Protein AF-A0A8J4XCD4-F1 (afdb_monomer)

Mean predicted aligned error: 6.37 Å

Radius of gyration: 13.53 Å; Cα contacts (8 Å, |Δi|>4): 145; chains: 1; bounding box: 38×22×30 Å

Sequence (85 aa):
IKYSIPEERKEGYVVGNVAKDLGLDVSILANRGFRIVSGSKDAFFDVNRNTGVLYVSKRIDREEICDGSTICLVNLKIAIDDPLE

Solvent-accessible surface area (backbone atoms only — not comparable to full-atom values): 5217 Å² total; per-residue (Å²): 139,86,84,88,76,76,80,71,42,49,56,74,39,77,73,47,51,55,25,66,76,70,71,45,57,35,73,52,29,56,73,28,54,46,43,78,69,45,62,92,78,42,77,35,50,44,58,43,33,70,70,25,32,32,25,25,61,28,68,46,47,61,54,84,77,38,72,70,46,95,74,76,82,83,80,81,39,74,46,69,46,73,90,81,128

Nearest PDB structures (foldseek):
  4zps-assembly1_A  TM=8.772E-01  e=3.577E-08  Mus musculus
  4zi8-assembly1_A  TM=8.630E-01  e=3.577E-08  Mus musculus
  5szl-assembly1_B  TM=8.727E-01  e=1.216E-07  Mus musculus
  5dzx-assembly1_B  TM=9.194E-01  e=6.921E-07  Mus musculus
  7jgz-assembly1_A-2  TM=8.831E-01  e=8.954E-07  Mus musculus

Foldse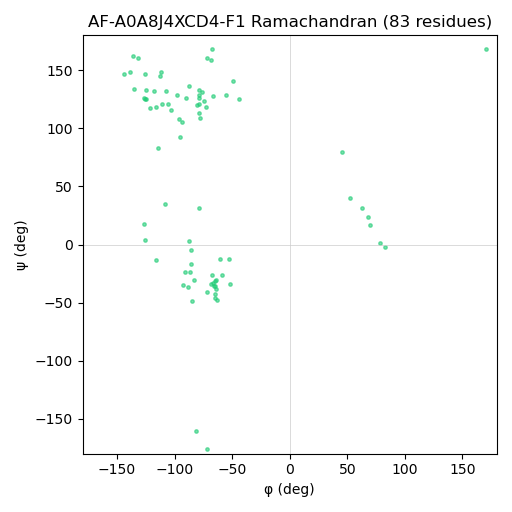ek 3Di:
DDWDDDAFDAAPAWGFQQCVVVVHDLVLLLVQPKFWDDDPLCCQWTADSNRSIITGHHHGDCCVQPVPDPDGDDDIDMDGHDPDD

Structure (mmCIF, N/CA/C/O backbone):
data_AF-A0A8J4XCD4-F1
#
_entry.id   AF-A0A8J4XCD4-F1
#
loop_
_atom_site.group_PDB
_atom_site.id
_atom_site.type_symbol
_atom_site.label_atom_id
_atom_site.label_alt_id
_atom_site.label_comp_id
_atom_site.label_asym_id
_atom_site.label_entity_id
_atom_site.label_seq_id
_atom_site.pdbx_PDB_ins_code
_atom_site.Cartn_x
_atom_site.Cartn_y
_atom_site.Cartn_z
_atom_site.occupancy
_atom_site.B_iso_or_equiv
_atom_site.auth_seq_id
_atom_site.auth_comp_id
_atom_site.auth_asym_id
_atom_site.auth_atom_id
_atom_site.pdbx_PDB_model_num
ATOM 1 N N . ILE A 1 1 ? -6.985 1.473 -9.937 1.00 83.19 1 ILE A N 1
ATOM 2 C CA . ILE A 1 1 ? -7.203 0.295 -9.061 1.00 83.19 1 ILE A CA 1
ATOM 3 C C . ILE A 1 1 ? -7.662 0.812 -7.702 1.00 83.19 1 ILE A C 1
ATOM 5 O O . ILE A 1 1 ? -7.218 1.890 -7.315 1.00 83.19 1 ILE A O 1
ATOM 9 N N . LYS A 1 2 ? -8.588 0.131 -7.023 1.00 87.25 2 LYS A N 1
ATOM 10 C CA . LYS A 1 2 ? -9.061 0.512 -5.684 1.00 87.25 2 LYS A CA 1
ATOM 11 C C . LYS A 1 2 ? -9.118 -0.739 -4.817 1.00 87.25 2 LYS A C 1
ATOM 13 O O . LYS A 1 2 ? -9.652 -1.747 -5.265 1.00 87.25 2 LYS A O 1
ATOM 18 N N . TYR A 1 3 ? -8.602 -0.641 -3.599 1.00 87.38 3 TYR A N 1
ATOM 19 C CA . TYR A 1 3 ? -8.716 -1.686 -2.588 1.00 87.38 3 TYR A CA 1
ATOM 20 C C . TYR A 1 3 ? -9.619 -1.200 -1.461 1.00 87.38 3 TYR A C 1
ATOM 22 O O . TYR A 1 3 ? -9.662 -0.007 -1.156 1.00 87.38 3 TYR A O 1
ATOM 30 N N . SER A 1 4 ? -10.332 -2.133 -0.844 1.00 86.44 4 SER A N 1
ATOM 31 C CA . SER A 1 4 ? -11.148 -1.873 0.334 1.00 86.44 4 SER A CA 1
ATOM 32 C C . SER A 1 4 ? -10.722 -2.835 1.424 1.00 86.44 4 SER A C 1
ATOM 34 O O . SER A 1 4 ? -10.701 -4.047 1.222 1.00 86.44 4 SER A O 1
ATOM 36 N N . ILE A 1 5 ? -10.365 -2.278 2.574 1.00 85.88 5 ILE A N 1
ATOM 37 C CA . ILE A 1 5 ? -10.001 -3.034 3.766 1.00 85.88 5 ILE A CA 1
ATOM 38 C C . ILE A 1 5 ? -10.873 -2.558 4.924 1.00 85.88 5 ILE A C 1
ATOM 40 O O . ILE A 1 5 ? -11.237 -1.380 4.952 1.00 85.88 5 ILE A O 1
ATOM 44 N N . PRO A 1 6 ? -11.227 -3.446 5.864 1.00 82.06 6 PRO A N 1
ATOM 45 C CA . PRO A 1 6 ? -11.875 -3.014 7.091 1.00 82.06 6 PRO A CA 1
ATOM 46 C C . PRO A 1 6 ? -10.886 -2.217 7.951 1.00 82.06 6 PRO A C 1
ATOM 48 O O . PRO A 1 6 ? -9.667 -2.340 7.794 1.00 82.06 6 PRO A O 1
ATOM 51 N N . GLU A 1 7 ? -11.421 -1.401 8.854 1.00 73.88 7 GLU A N 1
ATOM 52 C CA . GLU A 1 7 ? -10.632 -0.676 9.849 1.00 73.88 7 GLU A CA 1
ATOM 53 C C . GLU A 1 7 ? -9.983 -1.623 10.875 1.00 73.88 7 GLU A C 1
ATOM 55 O O . GLU A 1 7 ? -10.273 -2.821 10.913 1.00 73.88 7 GLU A O 1
ATOM 60 N N . GLU A 1 8 ? -9.053 -1.096 11.675 1.00 70.62 8 GLU A N 1
ATOM 61 C CA . GLU A 1 8 ? -8.380 -1.826 12.759 1.00 70.62 8 GLU A CA 1
ATOM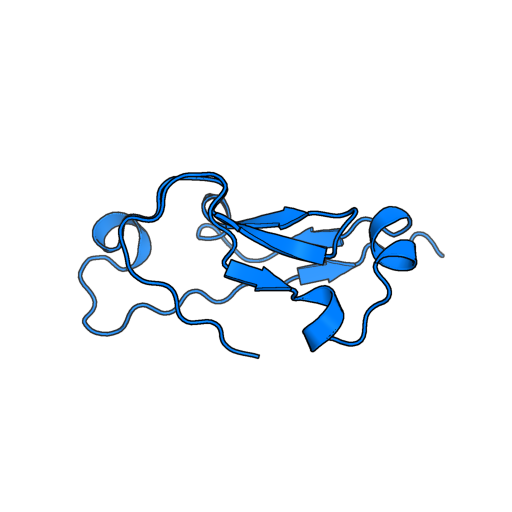 62 C C . GLU A 1 8 ? -7.526 -3.030 12.307 1.00 70.62 8 GLU A C 1
ATOM 64 O O . GLU A 1 8 ? -7.332 -4.027 13.010 1.00 70.62 8 GLU A O 1
ATOM 69 N N . ARG A 1 9 ? -6.948 -2.943 11.105 1.00 81.50 9 ARG A N 1
ATOM 70 C CA . ARG A 1 9 ? -5.958 -3.926 10.660 1.00 81.50 9 ARG A CA 1
ATOM 71 C C . ARG A 1 9 ? -4.613 -3.688 11.336 1.00 81.50 9 ARG A C 1
ATOM 73 O O . ARG A 1 9 ? -4.091 -2.572 11.376 1.00 81.50 9 ARG A O 1
ATOM 80 N N . LYS A 1 10 ? -4.063 -4.781 11.868 1.00 83.12 10 LYS A N 1
ATOM 81 C CA . LYS A 1 10 ? -2.730 -4.819 12.468 1.00 83.12 10 LYS A CA 1
ATOM 82 C C . LYS A 1 10 ? -1.652 -4.728 11.390 1.00 83.12 10 LYS A C 1
ATOM 84 O O . LYS A 1 10 ? -1.897 -5.022 10.218 1.00 83.12 10 LYS A O 1
ATOM 89 N N . GLU A 1 11 ? -0.459 -4.348 11.827 1.00 87.56 11 GLU A N 1
ATOM 90 C CA . GLU A 1 11 ? 0.761 -4.450 11.0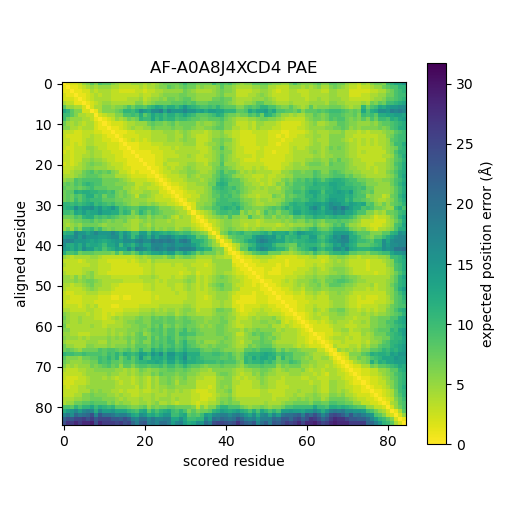31 1.00 87.56 11 GLU A CA 1
ATOM 91 C C . GLU A 1 11 ? 0.917 -5.852 10.412 1.00 87.56 11 GLU A C 1
ATOM 93 O O . GLU A 1 11 ? 0.554 -6.867 11.010 1.00 87.56 11 GLU A O 1
ATOM 98 N N . GLY A 1 12 ? 1.393 -5.896 9.171 1.00 86.44 12 GLY A N 1
ATOM 99 C CA . GLY A 1 12 ? 1.523 -7.108 8.364 1.00 86.44 12 GLY A CA 1
ATOM 100 C C . GLY A 1 12 ? 0.248 -7.549 7.638 1.00 86.44 12 GLY A C 1
ATOM 101 O O . GLY A 1 12 ? 0.292 -8.530 6.896 1.00 86.44 12 GLY A O 1
ATOM 102 N N . TYR A 1 13 ? -0.888 -6.859 7.797 1.00 90.19 13 TYR A N 1
ATOM 103 C CA . TYR A 1 13 ? -2.107 -7.222 7.069 1.00 90.19 13 TYR A CA 1
ATOM 104 C C . TYR A 1 13 ? -1.961 -6.988 5.561 1.00 90.19 13 TYR A C 1
ATOM 106 O O . TYR A 1 13 ? -1.634 -5.887 5.122 1.00 90.19 13 TYR A O 1
ATOM 114 N N . VAL A 1 14 ? -2.262 -8.009 4.760 1.00 90.56 14 VAL A N 1
ATOM 115 C CA . VAL A 1 14 ? -2.184 -7.941 3.297 1.00 90.56 14 VAL A CA 1
ATOM 116 C C . VAL A 1 14 ? -3.409 -7.226 2.730 1.00 90.56 14 VAL A C 1
ATOM 118 O O . VAL A 1 14 ? -4.540 -7.679 2.902 1.00 90.56 14 VAL A O 1
ATOM 121 N N . VAL A 1 15 ? -3.175 -6.125 2.017 1.00 90.56 15 VAL A N 1
ATOM 122 C CA . VAL A 1 15 ? -4.218 -5.345 1.335 1.00 90.56 15 VAL A CA 1
ATOM 123 C C . VAL A 1 15 ? -4.517 -5.937 -0.040 1.00 90.56 15 VAL A C 1
ATOM 125 O O . VAL A 1 15 ? -5.678 -6.151 -0.381 1.00 90.56 15 VAL A O 1
ATOM 128 N N . GLY A 1 16 ? -3.475 -6.213 -0.830 1.00 90.88 16 GLY A N 1
ATOM 129 C CA . GLY A 1 16 ? -3.616 -6.717 -2.197 1.00 90.88 16 GLY A CA 1
ATOM 130 C C . GLY A 1 16 ? -2.302 -6.729 -2.976 1.00 90.88 16 GLY A C 1
ATOM 131 O O . GLY A 1 16 ? -1.303 -6.165 -2.534 1.00 90.88 16 GLY A O 1
ATOM 132 N N . ASN A 1 17 ? -2.285 -7.383 -4.140 1.00 90.50 17 ASN A N 1
ATOM 133 C CA . ASN A 1 17 ? -1.096 -7.452 -4.993 1.00 90.50 17 ASN A CA 1
ATOM 134 C C . ASN A 1 17 ? -1.130 -6.364 -6.073 1.00 90.50 17 ASN A C 1
ATOM 136 O O . ASN A 1 17 ? -1.653 -6.571 -7.166 1.00 90.50 17 ASN A O 1
ATOM 140 N N . VAL A 1 18 ? -0.525 -5.217 -5.763 1.00 88.62 18 VAL A N 1
ATOM 141 C CA . VAL A 1 18 ? -0.485 -4.067 -6.673 1.00 88.62 18 VAL A CA 1
ATOM 142 C C . VAL A 1 18 ? 0.334 -4.341 -7.929 1.00 88.62 18 VAL A C 1
ATOM 144 O O . VAL A 1 18 ? -0.022 -3.845 -8.991 1.00 88.62 18 VAL A O 1
ATOM 147 N N . ALA A 1 19 ? 1.396 -5.145 -7.842 1.00 86.62 19 ALA A N 1
ATOM 148 C CA . ALA A 1 19 ? 2.217 -5.471 -9.005 1.00 86.62 19 ALA A CA 1
ATOM 149 C C . ALA A 1 19 ? 1.420 -6.239 -10.053 1.00 86.62 19 ALA A C 1
ATOM 151 O O . ALA A 1 19 ? 1.402 -5.863 -11.220 1.00 86.62 19 ALA A O 1
ATOM 152 N N . LYS A 1 20 ? 0.688 -7.265 -9.614 1.00 88.12 20 LYS A N 1
ATOM 153 C CA . LYS A 1 20 ? -0.144 -8.082 -10.492 1.00 88.12 20 LYS A CA 1
ATOM 154 C C . LYS A 1 20 ? -1.284 -7.273 -11.108 1.00 88.12 20 LYS A C 1
ATOM 156 O O . LYS A 1 20 ? -1.528 -7.404 -12.302 1.00 88.12 20 LYS A O 1
ATOM 161 N N . ASP A 1 21 ? -1.945 -6.424 -10.322 1.00 88.69 21 ASP A N 1
ATOM 162 C CA . ASP A 1 21 ? -3.007 -5.535 -10.815 1.00 88.69 21 ASP A CA 1
ATOM 163 C C . ASP A 1 21 ? -2.490 -4.488 -11.820 1.00 88.69 21 ASP A C 1
ATOM 165 O O . ASP A 1 21 ? -3.215 -4.091 -12.730 1.00 88.69 21 ASP A O 1
ATOM 169 N N . LEU A 1 22 ? -1.235 -4.047 -11.676 1.00 84.19 22 LEU A N 1
ATOM 170 C CA . LEU A 1 22 ? -0.564 -3.135 -12.609 1.00 84.19 22 LEU A CA 1
ATOM 171 C C . LEU A 1 22 ? 0.102 -3.856 -13.795 1.00 84.19 22 LEU A C 1
ATOM 173 O O . LEU A 1 22 ? 0.621 -3.188 -14.686 1.00 84.19 22 LEU A O 1
ATOM 177 N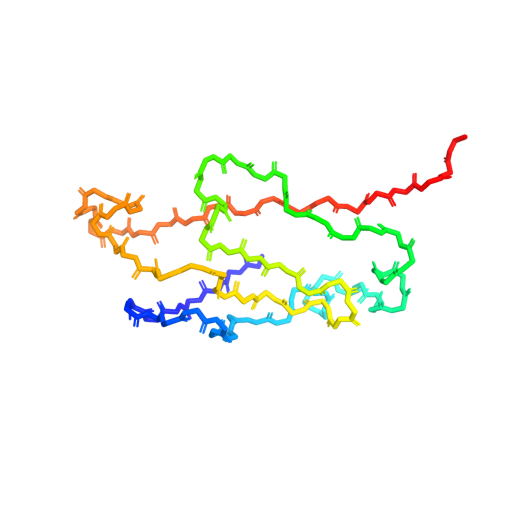 N . GLY A 1 23 ? 0.107 -5.193 -13.818 1.00 85.69 23 GLY A N 1
ATOM 178 C CA . GLY A 1 23 ? 0.803 -5.986 -14.837 1.00 85.69 23 GLY A CA 1
ATOM 179 C C . GLY A 1 23 ? 2.332 -5.892 -14.761 1.00 85.69 23 GLY A C 1
ATOM 180 O O . GLY A 1 23 ? 3.012 -6.102 -15.761 1.00 85.69 23 GLY A O 1
ATOM 181 N N . LEU A 1 24 ? 2.873 -5.549 -13.592 1.00 83.56 24 LEU A N 1
ATOM 182 C CA . LEU A 1 24 ? 4.305 -5.454 -13.331 1.00 83.56 24 LEU A CA 1
ATOM 183 C C . LEU A 1 24 ? 4.854 -6.810 -12.895 1.00 83.56 24 LEU A C 1
ATOM 185 O O . LEU A 1 24 ? 4.274 -7.489 -12.044 1.00 83.56 24 LEU A O 1
ATOM 189 N N . ASP A 1 25 ? 6.012 -7.174 -13.436 1.00 84.69 25 ASP A N 1
ATOM 190 C CA . ASP A 1 25 ? 6.702 -8.386 -13.020 1.00 84.69 25 ASP A CA 1
ATOM 191 C C . ASP A 1 25 ? 7.434 -8.150 -11.694 1.00 84.69 25 ASP A C 1
ATOM 193 O O . ASP A 1 25 ? 8.239 -7.224 -11.561 1.00 84.69 25 ASP A O 1
ATOM 197 N N . VAL A 1 26 ? 7.172 -9.000 -10.702 1.00 83.50 26 VAL A N 1
ATOM 198 C CA . VAL A 1 26 ? 7.797 -8.908 -9.372 1.00 83.50 26 VAL A CA 1
ATOM 199 C C . VAL A 1 26 ? 9.322 -9.005 -9.441 1.00 83.50 26 VAL A C 1
ATOM 201 O O . VAL A 1 26 ? 10.013 -8.415 -8.612 1.00 83.50 26 VAL A O 1
ATOM 204 N N . SER A 1 27 ? 9.860 -9.667 -10.469 1.00 81.25 27 SER A N 1
ATOM 205 C CA . SER A 1 27 ? 11.302 -9.749 -10.718 1.00 81.25 27 SER A CA 1
ATOM 206 C C . SER A 1 27 ? 11.888 -8.383 -11.073 1.00 81.25 27 SER A C 1
ATOM 208 O O . SER A 1 27 ? 13.002 -8.053 -10.667 1.00 81.25 27 SER A O 1
ATOM 210 N N . ILE A 1 28 ? 11.123 -7.558 -11.795 1.00 76.88 28 ILE A N 1
ATOM 211 C CA . ILE A 1 28 ? 11.506 -6.183 -12.131 1.00 76.88 28 ILE A CA 1
ATOM 212 C C . ILE A 1 28 ? 11.425 -5.314 -10.876 1.00 76.88 28 ILE A C 1
ATOM 214 O O . ILE A 1 28 ? 12.330 -4.523 -10.635 1.00 76.88 28 ILE A O 1
ATOM 218 N N . LEU A 1 29 ? 10.401 -5.498 -10.039 1.00 78.75 29 LEU A N 1
ATOM 219 C CA . LEU A 1 29 ? 10.236 -4.744 -8.790 1.00 78.75 29 LEU A CA 1
ATOM 220 C C . LEU A 1 29 ? 11.351 -4.996 -7.777 1.00 78.75 29 LEU A C 1
ATOM 222 O O . LEU A 1 29 ? 11.802 -4.062 -7.110 1.00 78.75 29 LEU A O 1
ATOM 226 N N . ALA A 1 30 ? 11.813 -6.244 -7.699 1.00 76.81 30 ALA A N 1
ATOM 227 C CA . ALA A 1 30 ? 12.929 -6.628 -6.851 1.00 76.81 30 ALA A CA 1
ATOM 228 C C . ALA A 1 30 ? 14.240 -5.955 -7.290 1.00 76.81 30 ALA A C 1
ATOM 230 O O . ALA A 1 30 ? 15.086 -5.666 -6.447 1.00 76.81 30 ALA A O 1
ATOM 231 N N . ASN A 1 31 ? 14.394 -5.683 -8.591 1.00 76.56 31 ASN A N 1
ATOM 232 C CA . ASN A 1 31 ? 15.607 -5.104 -9.167 1.00 76.56 31 ASN A CA 1
ATOM 233 C C . ASN A 1 31 ? 15.561 -3.563 -9.265 1.00 76.56 31 ASN A C 1
ATOM 235 O O . ASN A 1 31 ? 16.573 -2.899 -9.078 1.00 76.56 31 ASN A O 1
ATOM 239 N N . ARG A 1 32 ? 14.384 -2.985 -9.535 1.00 72.88 32 ARG A N 1
ATOM 240 C CA . ARG A 1 32 ? 14.163 -1.559 -9.854 1.00 72.88 32 ARG A CA 1
ATOM 241 C C . ARG A 1 32 ? 13.470 -0.779 -8.729 1.00 72.88 32 ARG A C 1
ATOM 243 O O . ARG A 1 32 ? 12.627 0.070 -8.971 1.00 72.88 32 ARG A O 1
ATOM 250 N N . GLY A 1 33 ? 13.764 -1.116 -7.473 1.00 71.88 33 GLY A N 1
ATOM 251 C CA . GLY A 1 33 ? 13.350 -0.335 -6.298 1.00 71.88 33 GLY A CA 1
ATOM 252 C C . GLY A 1 33 ? 11.887 0.138 -6.298 1.00 71.88 33 GLY A C 1
ATOM 253 O O . GLY A 1 33 ? 11.602 1.303 -6.562 1.00 71.88 33 GLY A O 1
ATOM 254 N N . PHE A 1 34 ? 10.944 -0.739 -5.949 1.00 80.81 34 PHE A N 1
ATOM 255 C CA . PHE A 1 34 ? 9.538 -0.345 -5.793 1.00 80.81 34 PHE A CA 1
ATOM 256 C C . PHE A 1 34 ? 9.326 0.447 -4.493 1.00 80.81 34 PHE A C 1
ATOM 258 O O . PHE A 1 34 ? 9.657 -0.037 -3.403 1.00 80.81 34 PHE A O 1
ATOM 265 N N . ARG A 1 35 ? 8.795 1.671 -4.576 1.00 79.38 35 ARG A N 1
ATOM 266 C CA . ARG A 1 35 ? 8.536 2.504 -3.390 1.00 79.38 35 ARG A CA 1
ATOM 267 C C . ARG A 1 35 ? 7.267 3.329 -3.511 1.00 79.38 35 ARG A C 1
ATOM 269 O O . ARG A 1 35 ? 6.908 3.809 -4.584 1.00 79.38 35 ARG A O 1
ATOM 276 N N . ILE A 1 36 ? 6.614 3.536 -2.378 1.00 83.06 36 ILE A N 1
ATOM 277 C CA . ILE A 1 36 ? 5.499 4.472 -2.265 1.00 83.06 36 ILE A CA 1
ATOM 278 C C . ILE A 1 36 ? 6.085 5.890 -2.156 1.00 83.06 36 ILE A C 1
ATOM 280 O O . ILE A 1 36 ? 7.060 6.116 -1.442 1.00 83.06 36 ILE A O 1
ATOM 284 N N . VAL A 1 37 ? 5.531 6.820 -2.932 1.00 79.88 37 VAL A N 1
ATOM 285 C CA . VAL A 1 37 ? 5.946 8.232 -3.041 1.00 79.88 37 VAL A CA 1
ATOM 286 C C . VAL A 1 37 ? 4.776 9.198 -2.819 1.00 79.88 37 VAL A C 1
ATOM 288 O O . VAL A 1 37 ? 4.819 10.346 -3.263 1.00 79.88 37 VAL A O 1
ATOM 291 N N . SER A 1 38 ? 3.679 8.734 -2.222 1.00 69.00 38 SER A N 1
ATOM 292 C CA . SER A 1 38 ? 2.586 9.630 -1.838 1.00 69.00 38 SER A CA 1
ATOM 293 C C . SER A 1 38 ? 3.001 10.497 -0.623 1.00 69.00 38 SER A C 1
ATOM 295 O O . SER A 1 38 ? 4.155 10.535 -0.196 1.00 69.00 38 SER A O 1
ATOM 297 N N . GLY A 1 39 ? 2.067 11.297 -0.111 1.00 64.12 39 GLY A N 1
ATOM 298 C CA . GLY A 1 39 ? 2.302 12.180 1.033 1.00 64.12 39 GLY A CA 1
ATOM 299 C C . GLY A 1 39 ? 2.204 11.493 2.403 1.00 64.12 39 GLY A C 1
ATOM 300 O O . GLY A 1 39 ? 2.205 10.280 2.552 1.00 64.12 39 GLY A O 1
ATOM 301 N N . SER A 1 40 ? 2.011 12.303 3.441 1.00 58.47 40 SER A N 1
ATOM 302 C CA . SER A 1 40 ? 2.051 11.956 4.873 1.00 58.47 40 SER A CA 1
ATOM 303 C C . SER A 1 40 ? 1.166 10.785 5.349 1.00 58.47 40 SER A C 1
ATOM 305 O O . SER A 1 40 ? 1.336 10.327 6.4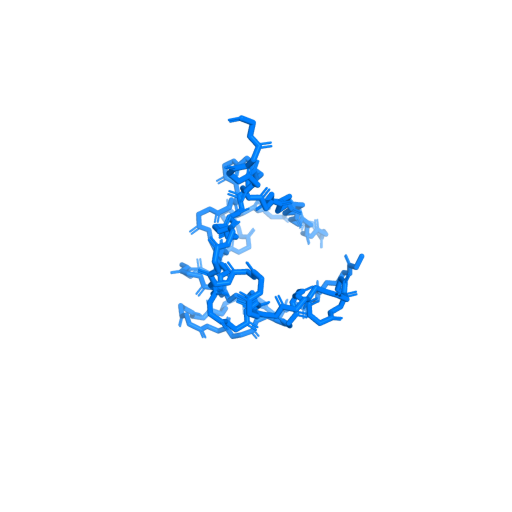74 1.00 58.47 40 SER A O 1
ATOM 307 N N . LYS A 1 41 ? 0.225 10.293 4.529 1.00 62.72 41 LYS A N 1
ATOM 308 C CA . LYS A 1 41 ? -0.658 9.149 4.843 1.00 62.72 41 LYS A CA 1
ATOM 309 C C . LYS A 1 41 ? -0.053 7.789 4.465 1.00 62.72 41 LYS A C 1
ATOM 311 O O . LYS A 1 41 ? -0.698 6.760 4.649 1.00 62.72 41 LYS A O 1
ATOM 316 N N . ASP A 1 42 ? 1.178 7.778 3.969 1.00 64.38 42 ASP A N 1
ATOM 317 C CA . ASP A 1 42 ? 1.852 6.567 3.500 1.00 64.38 42 ASP A CA 1
ATOM 318 C C . ASP A 1 42 ? 2.563 5.787 4.590 1.00 64.38 42 ASP A C 1
ATOM 320 O O . ASP A 1 42 ? 2.828 4.611 4.406 1.00 64.38 42 ASP A O 1
ATOM 324 N N . ALA A 1 43 ? 2.829 6.384 5.754 1.00 71.81 43 ALA A N 1
ATOM 325 C CA . ALA A 1 43 ? 3.491 5.677 6.855 1.00 71.81 43 ALA A CA 1
ATOM 326 C C . ALA A 1 43 ? 2.694 4.453 7.364 1.00 71.81 43 ALA A C 1
ATOM 328 O O . ALA A 1 43 ? 3.204 3.643 8.136 1.00 71.81 43 ALA A O 1
ATOM 329 N N . PHE A 1 44 ? 1.432 4.330 6.951 1.00 83.19 44 PHE A N 1
ATOM 330 C CA . PHE A 1 44 ? 0.534 3.243 7.316 1.00 83.19 44 PHE A CA 1
ATOM 331 C C . PHE A 1 44 ? 0.580 2.058 6.350 1.00 83.19 44 PHE A C 1
ATOM 333 O O . PHE A 1 44 ? 0.266 0.933 6.745 1.00 83.19 44 PHE A O 1
ATOM 340 N N . PHE A 1 45 ? 0.989 2.285 5.102 1.00 87.44 45 PHE A N 1
ATOM 341 C CA . PHE A 1 45 ? 0.975 1.285 4.041 1.00 87.44 45 PHE A CA 1
ATOM 342 C C . PHE A 1 45 ? 2.366 1.152 3.447 1.00 87.44 45 PHE A C 1
ATOM 344 O O . PHE A 1 45 ? 2.987 2.145 3.098 1.00 87.44 45 PHE A O 1
ATOM 351 N N . ASP A 1 46 ? 2.832 -0.076 3.278 1.00 87.88 46 ASP A N 1
ATOM 352 C CA . ASP A 1 46 ? 4.104 -0.346 2.619 1.00 87.88 46 ASP A CA 1
ATOM 353 C C . ASP A 1 46 ? 3.921 -1.449 1.580 1.00 87.88 46 ASP A C 1
ATOM 355 O O . ASP A 1 46 ? 2.919 -2.172 1.567 1.00 87.88 46 ASP A O 1
ATOM 359 N N . VAL A 1 47 ? 4.856 -1.532 0.645 1.00 87.88 47 VAL A N 1
ATOM 360 C CA . VAL A 1 47 ? 4.784 -2.453 -0.474 1.00 87.88 47 VAL A CA 1
ATOM 361 C C . VAL A 1 47 ? 6.025 -3.318 -0.523 1.00 87.88 47 VAL A C 1
ATOM 363 O O . VAL A 1 47 ? 7.163 -2.856 -0.587 1.00 87.88 47 VAL A O 1
ATOM 366 N N . ASN A 1 48 ? 5.799 -4.624 -0.528 1.00 88.0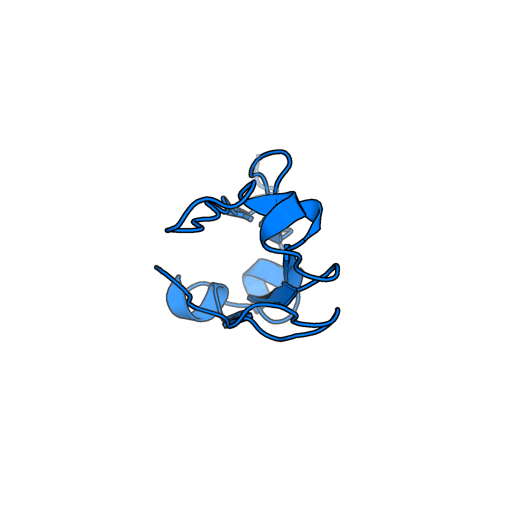0 48 ASN A N 1
ATOM 367 C CA . ASN A 1 48 ? 6.882 -5.580 -0.544 1.00 88.00 48 ASN A CA 1
ATOM 368 C C . ASN A 1 48 ? 7.540 -5.579 -1.930 1.00 88.00 48 ASN A C 1
ATOM 370 O O . ASN A 1 48 ? 6.905 -5.917 -2.927 1.00 88.00 48 ASN A O 1
ATOM 374 N N . ARG A 1 49 ? 8.824 -5.226 -1.996 1.00 84.75 49 ARG A N 1
ATOM 375 C CA . ARG A 1 49 ? 9.581 -5.129 -3.256 1.00 84.75 49 ARG A CA 1
ATOM 376 C C . ARG A 1 49 ? 9.805 -6.476 -3.938 1.00 84.75 49 ARG A C 1
ATOM 378 O O . ARG A 1 49 ? 9.952 -6.520 -5.151 1.00 84.75 49 ARG A O 1
ATOM 385 N N . ASN A 1 50 ? 9.815 -7.566 -3.174 1.00 84.56 50 ASN A N 1
ATOM 386 C CA . ASN A 1 50 ? 10.045 -8.912 -3.695 1.00 84.56 50 ASN A CA 1
ATOM 387 C C . ASN A 1 50 ? 8.773 -9.540 -4.268 1.00 84.56 50 ASN A C 1
ATOM 389 O O . ASN A 1 50 ? 8.857 -10.363 -5.173 1.00 84.56 50 ASN A O 1
ATOM 393 N N . THR A 1 51 ? 7.602 -9.191 -3.728 1.00 85.62 51 THR A N 1
ATOM 394 C CA . THR A 1 51 ? 6.323 -9.821 -4.106 1.00 85.62 51 THR A CA 1
ATOM 395 C C . THR A 1 51 ? 5.332 -8.865 -4.760 1.00 85.62 51 THR A C 1
ATOM 397 O O . THR A 1 51 ? 4.332 -9.314 -5.321 1.00 85.62 51 THR A O 1
ATOM 400 N N . GLY A 1 52 ? 5.572 -7.555 -4.680 1.00 87.62 52 GLY A N 1
ATOM 401 C CA . GLY A 1 52 ? 4.654 -6.537 -5.178 1.00 87.62 52 GLY A CA 1
ATOM 402 C C . GLY A 1 52 ? 3.361 -6.414 -4.371 1.00 87.62 52 GLY A C 1
ATOM 403 O O . GLY A 1 52 ? 2.372 -5.876 -4.867 1.00 87.62 52 GLY A O 1
ATOM 404 N N . VAL A 1 53 ? 3.335 -6.959 -3.152 1.00 90.56 53 VAL A N 1
ATOM 405 C CA . VAL A 1 53 ? 2.152 -6.978 -2.288 1.00 90.56 53 VAL A CA 1
ATOM 406 C C . VAL A 1 53 ? 2.123 -5.734 -1.412 1.00 90.56 53 VAL A C 1
ATOM 408 O O . VAL A 1 53 ? 3.079 -5.462 -0.689 1.00 90.56 53 VAL A O 1
ATOM 411 N N . LEU A 1 54 ? 1.009 -5.007 -1.456 1.00 90.25 54 LEU A N 1
ATOM 412 C CA . LEU A 1 54 ? 0.701 -3.909 -0.550 1.00 90.25 54 LEU A CA 1
ATOM 413 C C . LEU A 1 54 ? 0.207 -4.483 0.779 1.00 90.25 54 LEU A C 1
ATOM 415 O O . LEU A 1 54 ? -0.717 -5.305 0.811 1.00 90.25 54 LEU A O 1
ATOM 419 N N . TYR A 1 55 ? 0.803 -4.031 1.871 1.00 90.75 55 TYR A N 1
ATOM 420 C CA . TYR A 1 55 ? 0.454 -4.436 3.221 1.00 90.75 55 TYR A CA 1
ATOM 421 C C . TYR A 1 55 ? 0.404 -3.235 4.164 1.00 90.75 55 TYR A C 1
ATOM 423 O O . TYR A 1 55 ? 0.908 -2.149 3.886 1.00 90.75 55 TYR A O 1
ATOM 431 N N . VAL A 1 56 ? -0.252 -3.435 5.297 1.00 90.25 56 VAL A N 1
ATOM 432 C CA . VAL A 1 56 ? -0.330 -2.463 6.381 1.00 90.25 56 VAL A CA 1
ATOM 433 C C . VAL A 1 56 ? 0.980 -2.516 7.160 1.00 90.25 56 VAL A C 1
ATOM 435 O O . VAL A 1 56 ? 1.268 -3.527 7.794 1.00 90.25 56 VAL A O 1
ATOM 438 N N . SER A 1 57 ? 1.785 -1.457 7.123 1.00 88.19 57 SER A N 1
ATOM 439 C CA . SER A 1 57 ? 3.047 -1.405 7.877 1.00 88.19 57 SER A CA 1
ATOM 440 C C . SER A 1 57 ? 2.864 -0.897 9.302 1.00 88.19 57 SER A C 1
ATOM 442 O O . SER A 1 57 ? 3.676 -1.201 10.170 1.00 88.19 57 SER A O 1
ATOM 444 N N . LYS A 1 58 ? 1.804 -0.130 9.555 1.00 86.12 58 LYS A N 1
ATOM 445 C CA . LYS A 1 58 ? 1.475 0.418 10.872 1.00 86.12 58 LYS A CA 1
ATOM 446 C C . LYS A 1 58 ? -0.025 0.305 11.088 1.00 86.12 58 LYS A C 1
ATOM 448 O O . LYS A 1 58 ? -0.778 0.395 10.125 1.00 86.12 58 LYS A O 1
ATOM 453 N N . ARG A 1 59 ? -0.455 0.116 12.339 1.00 84.88 59 ARG A N 1
ATOM 454 C CA . ARG A 1 59 ? -1.878 0.026 12.706 1.00 84.88 59 ARG A CA 1
ATOM 455 C C . ARG A 1 59 ? -2.700 1.108 11.996 1.00 84.88 59 ARG A C 1
ATOM 457 O O . ARG A 1 59 ? -2.389 2.290 12.116 1.00 84.88 59 ARG A O 1
ATOM 464 N N . ILE A 1 60 ? -3.743 0.675 11.289 1.00 84.62 60 ILE A N 1
ATOM 465 C CA . ILE A 1 60 ? -4.699 1.577 10.643 1.00 84.62 60 ILE A CA 1
ATOM 466 C C . ILE A 1 60 ? -5.688 2.062 11.690 1.00 84.62 60 ILE A C 1
ATOM 468 O O . ILE A 1 60 ? -6.423 1.255 12.263 1.00 84.62 60 ILE A O 1
ATOM 472 N N . ASP A 1 61 ? -5.724 3.372 11.877 1.00 83.19 61 ASP A N 1
ATOM 473 C CA . ASP A 1 61 ? -6.701 4.050 12.711 1.00 83.19 61 ASP A CA 1
ATOM 474 C C . ASP A 1 61 ? -7.464 5.067 11.852 1.00 83.19 61 ASP A C 1
ATOM 476 O O . ASP A 1 61 ? -6.874 5.950 11.222 1.00 83.19 61 ASP A O 1
ATOM 480 N N . ARG A 1 62 ? -8.780 4.870 11.711 1.00 83.00 62 ARG A N 1
ATOM 481 C CA . ARG A 1 62 ? -9.606 5.676 10.800 1.00 83.00 62 ARG A CA 1
ATOM 482 C C . ARG A 1 62 ? -9.722 7.114 11.300 1.00 83.00 62 ARG A C 1
ATOM 484 O O . ARG A 1 62 ? -9.775 8.025 10.469 1.00 83.00 62 ARG A O 1
ATOM 491 N N . GLU A 1 63 ? -9.752 7.318 12.612 1.00 83.38 63 GLU A N 1
ATOM 492 C CA . GLU A 1 63 ? -9.733 8.651 13.206 1.00 83.38 63 GLU A CA 1
ATOM 493 C C . GLU A 1 63 ? -8.409 9.357 12.909 1.00 83.38 63 GLU A C 1
ATOM 495 O O . GLU A 1 63 ? -8.443 10.476 12.404 1.00 83.38 63 GLU A O 1
ATOM 500 N N . GLU A 1 64 ? -7.264 8.687 13.068 1.00 79.88 64 GLU A N 1
ATOM 501 C CA . GLU A 1 64 ? -5.949 9.287 12.767 1.00 79.88 64 GLU A CA 1
ATOM 502 C C . GLU A 1 64 ? -5.767 9.622 11.270 1.00 79.88 64 GLU A C 1
ATOM 504 O O . GLU A 1 64 ? -5.151 10.627 10.913 1.00 79.88 64 GLU A O 1
ATOM 509 N N . ILE A 1 65 ? -6.311 8.805 10.360 1.00 81.31 65 ILE A N 1
ATOM 510 C CA . ILE A 1 65 ? -6.091 8.963 8.908 1.00 81.31 65 ILE A CA 1
ATOM 511 C C . ILE A 1 65 ? -7.115 9.899 8.254 1.00 81.31 65 ILE A C 1
ATOM 513 O O . ILE A 1 65 ? -6.795 10.607 7.288 1.00 81.31 65 ILE A O 1
ATOM 517 N N . CYS A 1 66 ? -8.365 9.857 8.707 1.00 82.94 66 CYS A N 1
ATOM 518 C CA . CYS A 1 66 ? -9.505 10.484 8.037 1.00 82.94 66 CYS A CA 1
ATOM 519 C C . CYS A 1 66 ? -10.304 11.440 8.929 1.00 82.94 66 CYS A C 1
ATOM 521 O O . CYS A 1 66 ? -11.304 11.980 8.451 1.00 82.94 66 CYS A O 1
ATOM 523 N N . ASP A 1 67 ? -9.870 11.674 10.171 1.00 82.06 67 ASP A N 1
ATOM 524 C CA . ASP A 1 67 ? -10.427 12.677 11.090 1.00 82.06 67 ASP A CA 1
ATOM 525 C C . ASP A 1 67 ? -11.956 12.543 11.250 1.00 82.06 67 ASP A C 1
ATOM 527 O O . ASP A 1 67 ? -12.721 13.498 11.192 1.00 82.06 67 ASP A O 1
ATOM 531 N N . GLY A 1 68 ? -12.443 11.298 11.325 1.00 77.19 68 GLY A N 1
ATOM 532 C CA . GLY A 1 68 ? -13.873 10.994 11.466 1.00 77.19 68 GLY A CA 1
ATOM 533 C C . GLY A 1 68 ? -14.720 11.097 10.185 1.00 77.19 68 GLY A C 1
ATOM 534 O O . GLY A 1 68 ? -15.919 10.811 10.229 1.00 77.19 68 GLY A O 1
ATOM 535 N N . SER A 1 69 ? -14.133 11.419 9.027 1.00 81.88 69 SER A N 1
ATOM 536 C CA . SER A 1 69 ? -14.852 11.556 7.744 1.00 81.88 69 SER A CA 1
ATOM 537 C C . SER A 1 69 ? -15.648 10.306 7.361 1.00 81.88 69 SER A C 1
ATOM 539 O O . SER A 1 69 ? -15.084 9.214 7.281 1.00 81.88 69 SER A O 1
ATOM 541 N N . THR A 1 70 ? -16.939 10.448 7.029 1.00 80.69 70 THR A N 1
ATOM 542 C CA . THR A 1 70 ? -17.853 9.338 6.667 1.00 80.69 70 THR A CA 1
ATOM 543 C C . THR A 1 70 ? -17.293 8.423 5.574 1.00 80.69 70 THR A C 1
ATOM 545 O O . THR A 1 70 ? -17.498 7.214 5.618 1.00 80.69 70 THR A O 1
ATOM 548 N N . ILE A 1 71 ? -16.535 8.985 4.628 1.00 81.62 71 ILE A N 1
ATOM 549 C CA . ILE A 1 71 ? -15.827 8.245 3.584 1.00 81.62 71 ILE A CA 1
ATOM 550 C C . ILE A 1 71 ? -14.325 8.464 3.777 1.00 81.62 71 ILE A C 1
ATOM 552 O O . ILE A 1 71 ? -13.845 9.592 3.683 1.00 81.62 71 ILE A O 1
ATOM 556 N N . CYS A 1 72 ? -13.584 7.381 4.023 1.00 83.75 72 CYS A N 1
ATOM 557 C CA . CYS A 1 72 ? -12.134 7.419 4.186 1.00 83.75 72 CYS A CA 1
ATOM 558 C C . CYS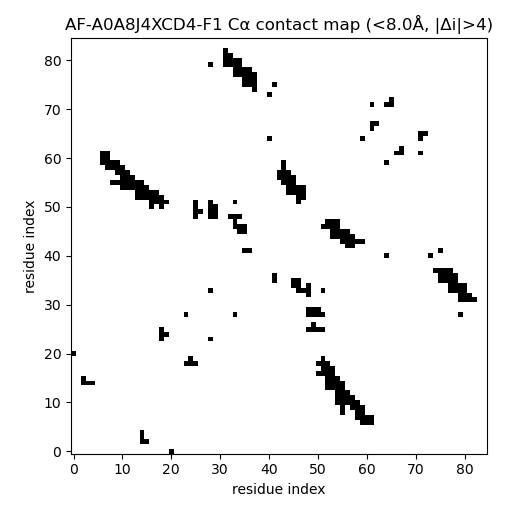 A 1 72 ? -11.444 6.912 2.916 1.00 83.75 72 CYS A C 1
ATOM 560 O O . CYS A 1 72 ? -11.608 5.756 2.527 1.00 83.75 72 CYS A O 1
ATOM 562 N N . LEU A 1 73 ? -10.690 7.790 2.253 1.00 83.25 73 LEU A N 1
ATOM 563 C CA . LEU A 1 73 ? -9.958 7.475 1.027 1.00 83.25 73 LEU A CA 1
ATOM 564 C C . LEU A 1 73 ? -8.490 7.855 1.190 1.00 83.25 73 LEU A C 1
ATOM 566 O O . LEU A 1 73 ? -8.158 9.004 1.488 1.00 83.25 73 LEU A O 1
ATOM 570 N N . VAL A 1 74 ? -7.616 6.882 0.944 1.00 82.62 74 VAL A N 1
ATOM 571 C CA . VAL A 1 74 ? -6.165 7.068 0.944 1.00 82.62 74 VAL A CA 1
ATOM 572 C C . VAL A 1 74 ? -5.668 6.917 -0.485 1.00 82.62 74 VAL A C 1
ATOM 574 O O . VAL A 1 74 ? -5.879 5.888 -1.125 1.00 82.62 74 VAL A O 1
ATOM 577 N N . ASN A 1 75 ? -5.032 7.968 -1.000 1.00 83.69 75 ASN A N 1
ATOM 578 C CA . ASN A 1 75 ? -4.436 7.957 -2.328 1.00 83.69 75 ASN A CA 1
ATOM 579 C C . ASN A 1 75 ? -2.954 7.618 -2.197 1.00 83.69 75 ASN A C 1
ATOM 581 O O . ASN A 1 75 ? -2.170 8.450 -1.742 1.00 83.69 75 ASN A O 1
ATOM 585 N N . LEU A 1 76 ? -2.585 6.412 -2.616 1.00 83.44 76 LEU A N 1
ATOM 586 C CA . LEU A 1 76 ? -1.201 5.952 -2.658 1.00 83.44 76 LEU A CA 1
ATOM 587 C C . LEU A 1 76 ? -0.651 6.122 -4.076 1.00 83.44 76 LEU A C 1
ATOM 589 O O . LEU A 1 76 ? -1.265 5.675 -5.047 1.00 83.44 76 LEU A O 1
ATOM 593 N N . LYS A 1 77 ? 0.509 6.763 -4.193 1.00 84.19 77 LYS A N 1
ATOM 594 C CA . LYS A 1 77 ? 1.293 6.846 -5.424 1.00 84.19 77 LYS A CA 1
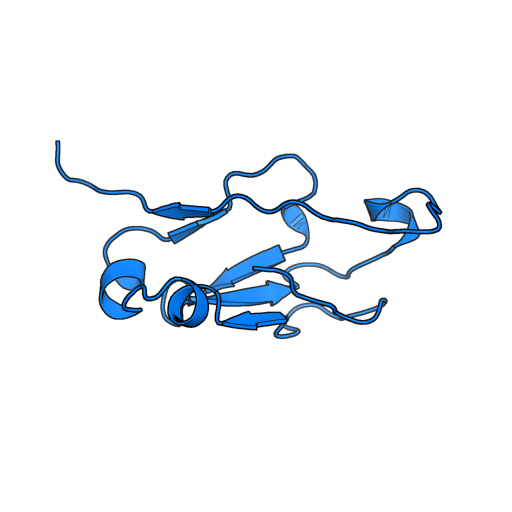ATOM 595 C C . LYS A 1 77 ? 2.505 5.956 -5.269 1.00 84.19 77 LYS A C 1
ATOM 597 O O . LYS A 1 77 ? 3.194 6.024 -4.258 1.00 84.19 77 LYS A O 1
ATOM 602 N N . ILE A 1 78 ? 2.765 5.139 -6.275 1.00 80.94 78 ILE A N 1
ATOM 603 C CA . ILE A 1 78 ? 3.895 4.219 -6.280 1.00 80.94 78 ILE A CA 1
ATOM 604 C C . ILE A 1 78 ? 4.798 4.609 -7.441 1.00 80.94 78 ILE A C 1
ATOM 606 O O . ILE A 1 78 ? 4.310 4.838 -8.548 1.00 80.94 78 ILE A O 1
ATOM 610 N N . ALA A 1 79 ? 6.093 4.711 -7.169 1.00 82.06 79 ALA A N 1
ATOM 611 C CA . ALA A 1 79 ? 7.123 4.920 -8.168 1.00 82.06 79 ALA A CA 1
ATOM 612 C C . ALA A 1 79 ? 8.007 3.676 -8.258 1.00 82.06 79 ALA A C 1
ATOM 614 O O . ALA A 1 79 ? 8.276 2.997 -7.261 1.00 82.06 79 ALA A O 1
ATOM 615 N N . ILE A 1 80 ? 8.455 3.406 -9.476 1.00 80.25 80 ILE A N 1
ATOM 616 C CA . ILE A 1 80 ? 9.474 2.407 -9.773 1.00 80.25 80 ILE A CA 1
ATOM 617 C C . ILE A 1 80 ? 10.727 3.204 -10.085 1.00 80.25 80 ILE A C 1
ATOM 619 O O . ILE A 1 80 ? 10.691 4.074 -10.955 1.00 80.25 80 ILE A O 1
ATOM 623 N N . ASP A 1 81 ? 11.783 2.969 -9.322 1.00 74.00 81 ASP A N 1
ATOM 624 C CA . ASP A 1 81 ? 13.060 3.622 -9.556 1.00 74.00 81 ASP A CA 1
ATOM 625 C C . ASP A 1 81 ? 13.733 2.918 -10.738 1.00 74.00 81 ASP A C 1
ATOM 627 O O . ASP A 1 81 ? 14.105 1.752 -10.643 1.00 74.00 81 ASP A O 1
ATOM 631 N N . ASP A 1 82 ? 13.813 3.581 -11.888 1.00 68.06 82 ASP A N 1
ATOM 632 C CA . ASP A 1 82 ? 1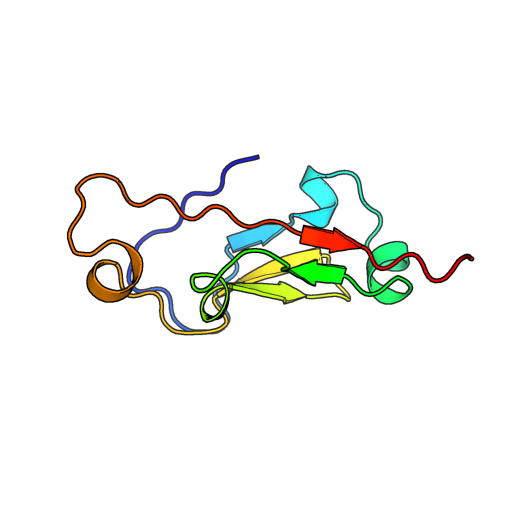4.488 3.033 -13.061 1.00 68.06 82 ASP A CA 1
ATOM 633 C C . ASP A 1 82 ? 15.942 3.528 -13.061 1.00 68.06 82 ASP A C 1
ATOM 635 O O . ASP A 1 82 ? 16.168 4.704 -13.340 1.00 68.06 82 ASP A O 1
ATOM 639 N N . PRO A 1 83 ? 16.944 2.693 -12.719 1.00 55.88 83 PRO A N 1
ATOM 640 C CA . PRO A 1 83 ? 18.335 3.137 -12.628 1.00 55.88 83 PRO A CA 1
ATOM 641 C C . PRO A 1 83 ? 19.023 3.252 -14.002 1.00 55.88 83 PRO A C 1
ATOM 643 O O . PRO A 1 83 ? 20.219 2.996 -14.106 1.00 55.88 83 PRO A O 1
ATOM 646 N N . LEU A 1 84 ? 18.295 3.587 -15.068 1.00 51.38 84 LEU A N 1
ATOM 647 C CA . LEU A 1 84 ? 18.873 3.816 -16.393 1.00 51.38 84 LEU A CA 1
ATOM 648 C C . LEU A 1 84 ? 18.706 5.281 -16.800 1.00 51.38 84 LEU A C 1
ATOM 650 O O . LEU A 1 84 ? 17.816 5.627 -17.575 1.00 51.38 84 LEU A O 1
ATOM 654 N N . GLU A 1 85 ? 19.629 6.108 -16.313 1.00 48.06 85 GLU A N 1
ATOM 655 C CA . GLU A 1 85 ? 20.212 7.205 -17.095 1.00 48.06 85 GLU A CA 1
ATOM 656 C C . GLU A 1 85 ? 21.740 7.162 -16.975 1.00 48.06 85 GLU A C 1
ATOM 658 O O . GLU A 1 85 ? 22.239 6.945 -15.845 1.00 48.06 85 GLU A O 1
#

InterPro domains:
  IPR013164 Cadherin, N-terminal [PF08266] (1-81)
  IPR015919 Cadherin-like superfamily [SSF49313] (2-66)
  IPR050174 Protocadherin/Cadherin-related Cell Adhesion [PTHR24028] (2-85)

Secondary structure (DSSP, 8-state):
------SSPPTT-EEEEHHHHTT--HHHHHHTTEEE---TTGGGEEE-TTT-EEEESS---HHHHHTT-SS------EEE-----

Organism: Clarias magur (NCBI:txid1594786)

pLDDT: mean 81.08, std 8.79, range [48.06, 90.88]